Protein AF-A0A377CB42-F1 (afdb_monomer_lite)

Foldseek 3Di:
DPPLVVLLVVLLVVLPPQAADPLQALDSRHDHDQSSVQCSCCVSPVDGQFDKDFQLVDPCVDPVSVVSQCVRVPPDRRRRGTHGDPCRNVVVVPDPPDPPPPPPPPPDPPDDDDDPDDPVVVVVPPPDDDDPDD

pLDDT: mean 70.51, std 19.62, range [33.09, 90.19]

Secondary structure (DSSP, 8-state):
---HHHHHHHHHGGGTTPPBPSS--S-SSSB-HHHHHHHHHHHHHS---S--EEGGGS---SHHHHHHHHHHHTT---TT-EE--HHHHH--TT-TTS---------------S-TTSGGGTTTSS--------

Sequence (134 aa):
MLNNSKKLAQTAKRYLGKPYDFSFSWSDDRQYCSEVVWKVYQNALGMRVGEQQKLKEFDLSSPQVQAKLKERYGKNIPLEETVVSPQAVSMRHNSPRLPKNGRCFRGNTTKFRHKKSAVRRFFRKSGLICCPGC

Structure (mmCIF, N/CA/C/O backbone):
data_AF-A0A377CB42-F1
#
_entry.id   AF-A0A377CB42-F1
#
loop_
_atom_site.group_PDB
_atom_site.id
_atom_site.type_symbol
_atom_site.label_atom_id
_atom_site.label_alt_id
_atom_site.label_comp_id
_atom_site.label_asym_id
_atom_site.label_entity_id
_atom_site.label_seq_id
_atom_site.pdbx_PDB_ins_code
_atom_site.Cartn_x
_atom_site.Cartn_y
_atom_site.Cartn_z
_atom_site.occupancy
_atom_site.B_iso_or_equiv
_atom_site.auth_seq_id
_atom_site.auth_comp_id
_atom_site.auth_asym_id
_atom_site.auth_atom_id
_atom_site.pdbx_PDB_model_num
ATOM 1 N N . MET A 1 1 ? -13.449 4.085 28.157 1.00 42.84 1 MET A N 1
ATOM 2 C CA . MET A 1 1 ? -12.304 3.283 27.658 1.00 42.84 1 MET A CA 1
ATOM 3 C C . MET A 1 1 ? -12.271 3.333 26.135 1.00 42.84 1 MET A C 1
ATOM 5 O O . MET A 1 1 ? -13.242 2.934 25.501 1.00 42.84 1 MET A O 1
ATOM 9 N N . LEU A 1 2 ? -11.194 3.848 25.537 1.00 58.47 2 LEU A N 1
ATOM 10 C CA . LEU A 1 2 ? -11.024 3.900 24.080 1.00 58.47 2 LEU A CA 1
ATOM 11 C C . LEU A 1 2 ? -10.743 2.493 23.531 1.00 58.47 2 LEU A C 1
ATOM 13 O O . LEU A 1 2 ? -9.630 1.985 23.618 1.00 58.47 2 LEU A O 1
ATOM 17 N N . ASN A 1 3 ? -11.765 1.848 22.966 1.00 81.06 3 ASN A N 1
ATOM 18 C CA . ASN A 1 3 ? -11.647 0.528 22.342 1.00 81.06 3 ASN A CA 1
ATOM 19 C C . ASN A 1 3 ? -11.093 0.651 20.909 1.00 81.06 3 ASN A C 1
ATOM 21 O O . ASN A 1 3 ? -11.799 0.442 19.921 1.00 81.06 3 ASN A O 1
ATOM 25 N N . ASN A 1 4 ? -9.816 1.018 20.791 1.00 83.31 4 ASN A N 1
ATOM 26 C CA . ASN A 1 4 ? -9.133 1.198 19.502 1.00 83.31 4 ASN A CA 1
ATOM 27 C C . ASN A 1 4 ? -9.160 -0.077 18.638 1.00 83.31 4 ASN A C 1
ATOM 29 O O . ASN A 1 4 ? -9.310 0.001 17.421 1.00 83.31 4 ASN A O 1
ATOM 33 N N . SER A 1 5 ? -9.115 -1.254 19.265 1.00 81.75 5 SER A N 1
ATOM 34 C CA . SER A 1 5 ? -9.262 -2.554 18.598 1.00 81.75 5 SER A CA 1
ATOM 35 C C . SER A 1 5 ? -10.615 -2.717 17.895 1.00 81.75 5 SER A C 1
ATOM 37 O O . SER A 1 5 ? -10.666 -3.220 16.775 1.00 81.75 5 SER A O 1
ATOM 39 N N . LYS A 1 6 ? -11.714 -2.240 18.500 1.00 86.88 6 LYS A N 1
ATOM 40 C CA . LYS A 1 6 ? -13.050 -2.287 17.880 1.00 86.88 6 LYS A CA 1
ATOM 41 C C . LYS A 1 6 ? -13.137 -1.368 16.664 1.00 86.88 6 LYS A C 1
ATOM 43 O O . LYS A 1 6 ? -13.715 -1.769 15.658 1.00 86.88 6 LYS A O 1
ATOM 48 N N . LYS A 1 7 ? -12.527 -0.178 16.731 1.00 87.25 7 LYS A N 1
ATOM 49 C CA . LYS A 1 7 ? -12.460 0.760 15.596 1.00 87.25 7 LYS A CA 1
ATOM 50 C C . LYS A 1 7 ? -11.686 0.163 14.418 1.00 87.25 7 LYS A C 1
ATOM 52 O O . LYS A 1 7 ? -12.160 0.224 13.285 1.00 87.25 7 LYS A O 1
ATOM 57 N N . LEU A 1 8 ? -10.543 -0.471 14.692 1.00 87.69 8 LEU A N 1
ATOM 58 C CA . LEU A 1 8 ? -9.753 -1.179 13.679 1.00 87.69 8 LEU A CA 1
ATOM 59 C C . LEU A 1 8 ? -10.558 -2.319 13.044 1.00 87.69 8 LEU A C 1
ATOM 61 O O . LEU A 1 8 ? -10.674 -2.376 11.825 1.00 87.69 8 LEU A O 1
ATOM 65 N N . ALA A 1 9 ? -11.183 -3.177 13.858 1.00 87.25 9 ALA A N 1
ATOM 66 C CA . ALA A 1 9 ? -11.983 -4.296 13.362 1.00 87.25 9 ALA A CA 1
ATOM 67 C C . ALA A 1 9 ? -13.192 -3.837 12.525 1.00 87.25 9 ALA A C 1
ATOM 69 O O . ALA A 1 9 ? -13.473 -4.417 11.480 1.00 87.25 9 ALA A O 1
ATOM 70 N N . GLN A 1 10 ? -13.901 -2.785 12.948 1.00 90.19 10 GLN A N 1
ATOM 71 C CA . GLN A 1 10 ? -15.015 -2.215 12.180 1.00 90.19 10 GLN A CA 1
ATOM 72 C C . GLN A 1 10 ? -14.559 -1.619 10.847 1.00 90.19 10 GLN A C 1
ATOM 74 O O . GLN A 1 10 ? -15.244 -1.778 9.840 1.00 90.19 10 GLN A O 1
ATOM 79 N N . THR A 1 11 ? -13.400 -0.964 10.827 1.00 88.75 11 THR A N 1
ATOM 80 C CA . THR A 1 11 ? -12.848 -0.369 9.606 1.00 88.75 11 THR A CA 1
ATOM 81 C C . THR A 1 11 ? -12.361 -1.450 8.642 1.00 88.75 11 THR A C 1
ATOM 83 O O . THR A 1 11 ? -12.671 -1.387 7.457 1.00 88.75 11 THR A O 1
ATOM 86 N N . ALA A 1 12 ? -11.699 -2.496 9.149 1.00 87.00 12 ALA A N 1
ATOM 87 C CA . ALA A 1 12 ? -11.240 -3.636 8.355 1.00 87.00 12 ALA A CA 1
ATOM 88 C C . ALA A 1 12 ? -12.385 -4.363 7.633 1.00 87.00 12 ALA A C 1
ATOM 90 O O . ALA A 1 12 ? -12.210 -4.801 6.499 1.00 87.00 12 ALA A O 1
ATOM 91 N N . LYS A 1 13 ? -13.582 -4.423 8.237 1.00 88.69 13 LYS A N 1
ATOM 92 C CA . LYS A 1 13 ? -14.765 -5.026 7.601 1.00 88.69 13 LYS A CA 1
ATOM 93 C C . LYS A 1 13 ? -15.135 -4.384 6.261 1.00 88.69 13 LYS A C 1
ATOM 95 O O . LYS A 1 13 ? -15.671 -5.076 5.407 1.00 88.69 13 LYS A O 1
ATOM 100 N N . ARG A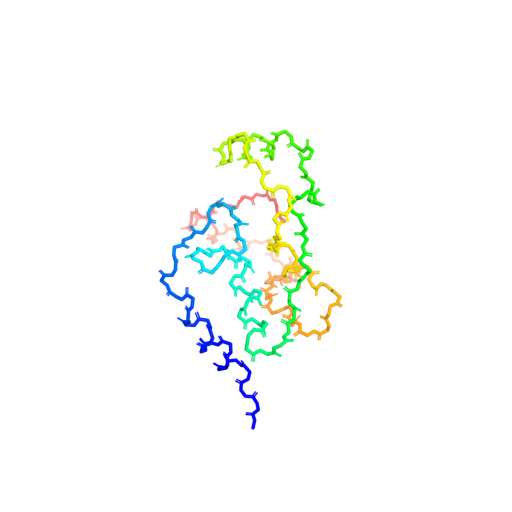 1 14 ? -14.822 -3.100 6.054 1.00 87.06 14 ARG A N 1
ATOM 101 C CA . ARG A 1 14 ? -15.098 -2.380 4.795 1.00 87.06 14 ARG A CA 1
ATOM 102 C C . ARG A 1 14 ? -14.238 -2.859 3.623 1.00 87.06 14 ARG A C 1
ATOM 104 O O . ARG A 1 14 ? -14.574 -2.598 2.474 1.00 87.06 14 ARG A O 1
ATOM 111 N N . TYR A 1 15 ? -13.134 -3.539 3.920 1.00 84.25 15 TYR A N 1
ATOM 112 C CA . TYR A 1 15 ? -12.197 -4.063 2.928 1.00 84.25 15 TYR A CA 1
ATOM 113 C C . TYR A 1 15 ? -12.379 -5.569 2.688 1.00 84.25 15 TYR A C 1
ATOM 115 O O . TYR A 1 15 ? -11.702 -6.136 1.833 1.00 84.25 15 TYR A O 1
ATOM 123 N N . LEU A 1 16 ? -13.294 -6.228 3.413 1.00 84.19 16 LEU A N 1
ATOM 124 C CA . LEU A 1 16 ? -13.605 -7.641 3.200 1.00 84.19 16 LEU A CA 1
ATOM 125 C C . LEU A 1 16 ? -14.285 -7.840 1.842 1.00 84.19 16 LEU A C 1
ATOM 127 O O . LEU A 1 16 ? -15.169 -7.078 1.464 1.00 84.19 16 LEU A O 1
ATOM 131 N N . GLY A 1 17 ? -13.876 -8.886 1.124 1.00 83.75 17 GLY A N 1
ATOM 132 C CA . GLY A 1 17 ? -14.432 -9.233 -0.187 1.00 83.75 17 GLY A CA 1
ATOM 133 C C . GLY A 1 17 ? -13.846 -8.449 -1.364 1.00 83.75 17 GLY A C 1
ATOM 134 O O . GLY A 1 17 ? -14.229 -8.714 -2.500 1.00 83.75 17 GLY A O 1
ATOM 135 N N . LYS A 1 18 ? -12.904 -7.523 -1.130 1.00 85.06 18 LYS A N 1
ATOM 136 C CA . LYS A 1 18 ? -12.204 -6.844 -2.226 1.00 85.06 18 LYS A CA 1
ATOM 137 C C . LYS A 1 18 ? -11.250 -7.810 -2.951 1.00 85.06 18 LYS A C 1
ATOM 139 O O . LYS A 1 18 ? -10.564 -8.591 -2.285 1.00 85.06 18 LYS A O 1
ATOM 144 N N . PRO A 1 19 ? -11.188 -7.763 -4.294 1.00 87.25 19 PRO A N 1
ATOM 145 C CA . PRO A 1 19 ? -10.258 -8.576 -5.068 1.00 87.25 19 PRO A CA 1
ATOM 146 C C . PRO A 1 19 ? -8.799 -8.202 -4.771 1.00 87.25 19 PRO A C 1
ATOM 148 O O . PRO A 1 19 ? -8.476 -7.040 -4.512 1.00 87.25 19 PRO A O 1
ATOM 151 N N . TYR A 1 20 ? -7.916 -9.201 -4.826 1.00 84.69 20 TYR A N 1
ATOM 152 C CA . TYR A 1 20 ? -6.487 -9.013 -4.580 1.00 84.69 20 TYR A CA 1
ATOM 153 C C . TYR A 1 20 ? -5.835 -8.205 -5.709 1.00 84.69 20 TYR A C 1
ATOM 155 O O . TYR A 1 20 ? -6.059 -8.503 -6.886 1.00 84.69 20 TYR A O 1
ATOM 163 N N . ASP A 1 21 ? -5.013 -7.210 -5.362 1.00 83.62 21 ASP A N 1
ATOM 164 C CA . ASP A 1 21 ? -4.275 -6.430 -6.356 1.00 83.62 21 ASP A CA 1
ATOM 165 C C . ASP A 1 21 ? -2.908 -7.045 -6.690 1.00 83.62 21 ASP A C 1
ATOM 167 O O . ASP A 1 21 ? -2.015 -7.130 -5.844 1.00 83.62 21 ASP A O 1
ATOM 171 N N . PHE A 1 22 ? -2.719 -7.430 -7.952 1.00 78.44 22 PHE A N 1
ATOM 172 C CA . PHE A 1 22 ? -1.422 -7.861 -8.484 1.00 78.44 22 PHE A CA 1
ATOM 173 C C . PHE A 1 22 ? -0.621 -6.717 -9.113 1.00 78.44 22 PHE A C 1
ATOM 175 O O . PHE A 1 22 ? 0.586 -6.872 -9.325 1.00 78.44 22 PHE A O 1
ATOM 182 N N . SER A 1 23 ? -1.287 -5.596 -9.402 1.00 74.88 23 SER A N 1
ATOM 183 C CA . SER A 1 23 ? -0.741 -4.402 -10.044 1.00 74.88 23 SER A CA 1
ATOM 184 C C . SER A 1 23 ? -0.255 -3.354 -9.042 1.00 74.88 23 SER A C 1
ATOM 186 O O . SER A 1 23 ? 0.265 -2.331 -9.484 1.00 74.88 23 SER A O 1
ATOM 188 N N . PHE A 1 24 ? -0.356 -3.612 -7.731 1.00 79.75 24 PHE A N 1
ATOM 189 C CA . PHE A 1 24 ? 0.114 -2.725 -6.654 1.00 79.75 24 PHE A CA 1
ATOM 190 C C . PHE A 1 24 ? -0.302 -1.257 -6.844 1.00 79.75 24 PHE A C 1
ATOM 192 O O . PHE A 1 24 ? 0.475 -0.347 -6.560 1.00 79.75 24 PHE A O 1
ATOM 199 N N . SER A 1 25 ? -1.509 -1.033 -7.360 1.00 80.81 25 SER A N 1
ATOM 200 C CA . SER A 1 25 ? -2.055 0.301 -7.562 1.00 80.81 25 SER A CA 1
ATOM 201 C C . SER A 1 25 ? -2.555 0.860 -6.232 1.00 80.81 25 SER A C 1
ATOM 203 O O . SER A 1 25 ? -3.000 0.119 -5.360 1.00 80.81 25 SER A O 1
ATOM 205 N N . TRP A 1 26 ? -2.514 2.180 -6.073 1.00 82.12 26 TRP A N 1
ATOM 206 C CA . TRP A 1 26 ? -3.012 2.876 -4.888 1.00 82.12 26 TRP A CA 1
ATOM 207 C C . TRP A 1 26 ? -4.542 3.104 -4.898 1.00 82.12 26 TRP A C 1
ATOM 209 O O . TRP A 1 26 ? -5.079 3.848 -4.070 1.00 82.12 26 TRP A O 1
ATOM 219 N N . SER A 1 27 ? -5.265 2.467 -5.827 1.00 80.50 27 SER A N 1
ATOM 220 C CA . SER A 1 27 ? -6.730 2.530 -5.922 1.00 80.50 27 SER A CA 1
ATOM 221 C C . SER A 1 27 ? -7.433 1.799 -4.764 1.00 80.50 27 SER A C 1
ATOM 223 O O . SER A 1 27 ? -6.876 0.928 -4.105 1.00 80.50 27 SER A O 1
ATOM 225 N N . ASP A 1 28 ? -8.699 2.137 -4.515 1.00 78.31 28 ASP A N 1
ATOM 226 C CA . ASP A 1 28 ? -9.574 1.395 -3.602 1.00 78.31 28 ASP A CA 1
ATOM 227 C C . ASP A 1 28 ? -10.273 0.192 -4.274 1.00 78.31 28 ASP A C 1
ATOM 229 O O . ASP A 1 28 ? -10.953 -0.576 -3.584 1.00 78.31 28 ASP A O 1
ATOM 233 N N . ASP A 1 29 ? -10.126 -0.003 -5.591 1.00 79.69 29 ASP A N 1
ATOM 234 C CA . ASP A 1 29 ? -10.825 -1.058 -6.351 1.00 79.69 29 ASP A CA 1
ATOM 235 C C . ASP A 1 29 ? -10.320 -2.466 -6.018 1.00 79.69 29 ASP A C 1
ATOM 237 O O . ASP A 1 29 ? -11.094 -3.410 -5.835 1.00 79.69 29 ASP A O 1
ATOM 241 N N . ARG A 1 30 ? -8.997 -2.596 -5.927 1.00 83.00 30 ARG A N 1
ATOM 242 C CA . ARG A 1 30 ? -8.270 -3.816 -5.574 1.00 83.00 30 ARG A CA 1
ATOM 243 C C . ARG A 1 30 ? -7.384 -3.508 -4.379 1.00 83.00 30 ARG A C 1
ATOM 245 O O . ARG A 1 30 ? -7.100 -2.348 -4.111 1.00 83.00 30 ARG A O 1
ATOM 252 N N . GLN A 1 31 ? -7.023 -4.528 -3.612 1.00 83.62 31 GLN A N 1
ATOM 253 C CA . GLN A 1 31 ? -6.249 -4.332 -2.389 1.00 83.62 31 GLN A CA 1
ATOM 254 C C . GLN A 1 31 ? -5.147 -5.376 -2.259 1.00 83.62 31 GLN A C 1
ATOM 256 O O . GLN A 1 31 ? -5.391 -6.570 -2.452 1.00 83.62 31 GLN A O 1
ATOM 261 N N . TYR A 1 32 ? -3.947 -4.945 -1.871 1.00 85.31 32 TYR A N 1
ATOM 262 C CA . TYR A 1 32 ? -2.854 -5.846 -1.494 1.00 85.31 32 TYR A CA 1
ATOM 263 C C . TYR A 1 32 ? -2.577 -5.810 0.016 1.00 85.31 32 TYR A C 1
ATOM 265 O O . TYR A 1 32 ? -3.039 -4.942 0.757 1.00 85.31 32 TYR A O 1
ATOM 273 N N . CYS A 1 33 ? -1.848 -6.810 0.513 1.00 81.50 33 CYS A N 1
ATOM 274 C CA . CYS A 1 33 ? -1.779 -7.126 1.943 1.00 81.50 33 CYS A CA 1
ATOM 275 C C . CYS A 1 33 ? -1.294 -5.976 2.848 1.00 81.50 33 CYS A C 1
ATOM 277 O O . CYS A 1 33 ? -1.859 -5.766 3.921 1.00 81.50 33 CYS A O 1
ATOM 279 N N . SER A 1 34 ? -0.269 -5.227 2.442 1.00 84.06 34 SER A N 1
ATOM 280 C CA . SER A 1 34 ? 0.286 -4.116 3.228 1.00 84.06 34 SER A CA 1
ATOM 281 C C . SER A 1 34 ? -0.533 -2.829 3.122 1.00 84.06 34 SER A C 1
ATOM 283 O O . SER A 1 34 ? -0.582 -2.060 4.083 1.00 84.06 34 SER A O 1
ATOM 285 N N . GLU A 1 35 ? -1.228 -2.623 2.007 1.00 86.19 35 GLU A N 1
ATOM 286 C CA . GLU A 1 35 ? -2.108 -1.476 1.784 1.00 86.19 35 GLU A CA 1
ATOM 287 C C . GLU A 1 35 ? -3.311 -1.488 2.727 1.00 86.19 35 GLU A C 1
ATOM 289 O O . GLU A 1 35 ? -3.572 -0.489 3.398 1.00 86.19 35 GLU A O 1
ATOM 294 N N . VAL A 1 36 ? -3.998 -2.632 2.845 1.00 88.00 36 VAL A N 1
ATOM 295 C CA . VAL A 1 36 ? -5.176 -2.767 3.718 1.00 88.00 36 VAL A CA 1
ATOM 296 C C . VAL A 1 36 ? -4.813 -2.429 5.156 1.00 88.00 36 VAL A C 1
ATOM 298 O O . VAL A 1 36 ? -5.532 -1.691 5.826 1.00 88.00 36 VAL A O 1
ATOM 301 N N . VAL A 1 37 ? -3.677 -2.939 5.640 1.00 87.12 37 VAL A N 1
ATOM 302 C CA . VAL A 1 37 ? -3.212 -2.652 7.000 1.00 87.12 37 VAL A CA 1
ATOM 303 C C . VAL A 1 37 ? -2.967 -1.153 7.157 1.00 87.12 37 VAL A C 1
ATOM 305 O O . VAL A 1 37 ? -3.482 -0.547 8.096 1.00 87.12 37 VAL A O 1
ATOM 308 N N . TRP A 1 38 ? -2.260 -0.527 6.217 1.00 88.44 38 TRP A N 1
ATOM 309 C CA . TRP A 1 38 ? -1.991 0.908 6.263 1.00 88.44 38 TRP A CA 1
ATOM 310 C C . TRP A 1 38 ? -3.285 1.743 6.255 1.00 88.44 38 TRP A C 1
ATOM 312 O O . TRP A 1 38 ? -3.483 2.578 7.142 1.00 88.44 38 TRP A O 1
ATOM 322 N N . LYS A 1 39 ? -4.211 1.465 5.325 1.00 88.19 39 LYS A N 1
ATOM 323 C CA . LYS A 1 39 ? -5.501 2.164 5.185 1.00 88.19 39 LYS A CA 1
ATOM 324 C C . LYS A 1 39 ? -6.387 1.979 6.419 1.00 88.19 39 LYS A C 1
ATOM 326 O O . LYS A 1 39 ? -6.979 2.945 6.894 1.00 88.19 39 LYS A O 1
ATOM 331 N N . VAL A 1 40 ? -6.448 0.778 7.001 1.00 89.88 40 VAL A N 1
ATOM 332 C CA . VAL A 1 40 ? -7.241 0.509 8.215 1.00 89.88 40 VAL A CA 1
ATOM 333 C C . VAL A 1 40 ? -6.731 1.310 9.411 1.00 89.88 40 VAL A C 1
ATOM 335 O O . VAL A 1 40 ? -7.537 1.906 10.124 1.00 89.88 40 VAL A O 1
ATOM 338 N N . TYR A 1 41 ? -5.416 1.366 9.635 1.00 88.81 41 TYR A N 1
ATOM 339 C CA . TYR A 1 41 ? -4.857 2.150 10.740 1.00 88.81 41 TYR A CA 1
ATOM 340 C C . TYR A 1 41 ? -5.015 3.658 10.527 1.00 88.81 41 TYR A C 1
ATOM 342 O O . TYR A 1 41 ? -5.361 4.375 11.474 1.00 88.81 41 TYR A O 1
ATOM 350 N N . GLN A 1 42 ? -4.828 4.128 9.293 1.00 89.38 42 GLN A N 1
ATOM 351 C CA . GLN A 1 42 ? -5.032 5.529 8.942 1.00 89.38 42 GLN A CA 1
ATOM 352 C C . GLN A 1 42 ? -6.496 5.938 9.153 1.00 89.38 42 GLN A C 1
ATOM 354 O O . GLN A 1 42 ? -6.766 6.937 9.812 1.00 89.38 42 GLN A O 1
ATOM 359 N N . ASN A 1 43 ? -7.450 5.133 8.686 1.00 89.06 43 ASN A N 1
ATOM 360 C CA . ASN A 1 43 ? -8.874 5.464 8.750 1.00 89.06 43 ASN A CA 1
ATOM 361 C C . ASN A 1 43 ? -9.486 5.262 10.145 1.00 89.06 43 ASN A C 1
ATOM 363 O O . ASN A 1 43 ? -10.395 5.994 10.529 1.00 89.06 43 ASN A O 1
ATOM 367 N N . ALA A 1 44 ? -9.006 4.289 10.926 1.00 88.69 44 ALA A N 1
ATOM 368 C CA . ALA A 1 44 ? -9.547 4.018 12.259 1.00 88.69 44 ALA A CA 1
ATOM 369 C C . ALA A 1 44 ? -8.957 4.920 13.353 1.00 88.69 44 ALA A C 1
ATOM 371 O O . ALA A 1 44 ? -9.651 5.237 14.324 1.00 88.69 44 ALA A O 1
ATOM 372 N N . LEU A 1 45 ? -7.667 5.263 13.242 1.00 86.62 45 LEU A N 1
ATOM 373 C CA . LEU A 1 45 ? -6.892 5.911 14.308 1.00 86.62 45 LEU A CA 1
ATOM 374 C C . LEU A 1 45 ? -6.154 7.181 13.856 1.00 86.62 45 LEU A C 1
ATOM 376 O O . LEU A 1 45 ? -5.532 7.824 14.698 1.00 86.62 45 LEU A O 1
ATOM 380 N N . GLY A 1 46 ? -6.178 7.537 12.566 1.00 86.06 46 GLY A N 1
ATOM 381 C CA . GLY A 1 46 ? -5.390 8.654 12.032 1.00 86.06 46 GLY A CA 1
ATOM 382 C C . GLY A 1 46 ? -3.881 8.398 12.070 1.00 86.06 46 GLY A C 1
ATOM 383 O O . GLY A 1 46 ? -3.094 9.341 12.091 1.00 86.06 46 GLY A O 1
ATOM 384 N N . MET A 1 47 ? -3.464 7.130 12.159 1.00 85.31 47 MET A N 1
ATOM 385 C CA . MET A 1 47 ? -2.065 6.748 12.329 1.00 85.31 47 MET A CA 1
ATOM 386 C C . MET A 1 47 ? -1.485 6.183 11.037 1.00 85.31 47 MET A C 1
ATOM 388 O O . MET A 1 47 ? -1.929 5.142 10.558 1.00 85.31 47 MET A O 1
ATOM 392 N N . ARG A 1 48 ? -0.395 6.789 10.565 1.00 83.50 48 ARG A N 1
ATOM 393 C CA . ARG A 1 48 ? 0.427 6.253 9.474 1.00 83.50 48 ARG A CA 1
ATOM 394 C C . ARG A 1 48 ? 1.295 5.108 10.009 1.00 83.50 48 ARG A C 1
ATOM 396 O O . ARG A 1 48 ? 2.050 5.292 10.973 1.00 83.50 48 ARG A O 1
ATOM 403 N N . VAL A 1 49 ? 1.156 3.908 9.443 1.00 80.25 49 VAL A N 1
ATOM 404 C CA . VAL A 1 49 ? 1.889 2.697 9.867 1.00 80.25 49 VAL A CA 1
ATOM 405 C C . VAL A 1 49 ? 2.805 2.238 8.741 1.00 80.25 49 VAL A C 1
ATOM 407 O O . VAL A 1 49 ? 2.508 1.284 8.034 1.00 80.25 49 VAL A O 1
ATOM 410 N N . GLY A 1 50 ? 3.910 2.961 8.579 1.00 79.94 50 GLY A N 1
ATOM 411 C CA . GLY A 1 50 ? 4.867 2.767 7.493 1.00 79.94 50 GLY A CA 1
ATOM 412 C C . GLY A 1 50 ? 4.886 3.959 6.543 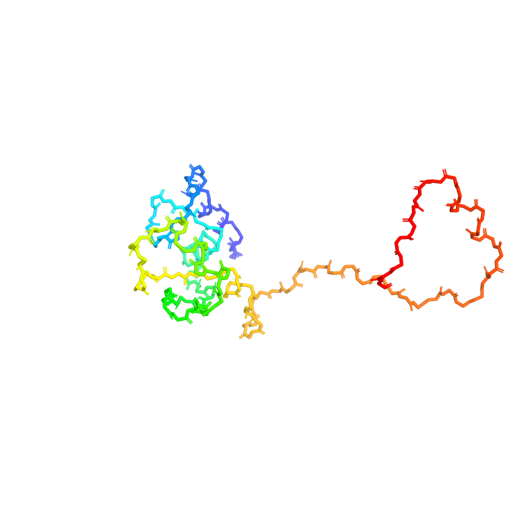1.00 79.94 50 GLY A C 1
ATOM 413 O O . GLY A 1 50 ? 3.884 4.669 6.397 1.00 79.94 50 GLY A O 1
ATOM 414 N N . GLU A 1 51 ? 6.046 4.177 5.933 1.00 82.62 51 GLU A N 1
ATOM 415 C CA . GLU A 1 51 ? 6.229 5.214 4.924 1.00 82.62 51 GLU A CA 1
ATOM 416 C C . GLU A 1 51 ? 5.697 4.752 3.569 1.00 82.62 51 GLU A C 1
ATOM 418 O O . GLU A 1 51 ? 5.798 3.581 3.195 1.00 82.62 51 GLU A O 1
ATOM 423 N N . GLN A 1 52 ? 5.101 5.701 2.856 1.00 86.56 52 GLN A N 1
ATOM 424 C CA . GLN A 1 52 ? 4.706 5.546 1.465 1.00 86.56 52 GLN A CA 1
ATOM 425 C C . GLN A 1 52 ? 5.897 5.949 0.607 1.00 86.56 52 GLN A C 1
ATOM 427 O O . GLN A 1 52 ? 6.470 7.013 0.829 1.00 86.56 52 GLN A O 1
ATOM 432 N N . GLN A 1 53 ? 6.264 5.108 -0.350 1.00 87.25 53 GLN A N 1
ATOM 433 C CA . GLN A 1 53 ? 7.388 5.361 -1.246 1.00 87.25 53 GLN A CA 1
ATOM 434 C C . GLN A 1 53 ? 6.947 5.121 -2.681 1.00 87.25 53 GLN A C 1
ATOM 436 O O . GLN A 1 53 ? 6.020 4.346 -2.938 1.00 87.25 53 GLN A O 1
ATOM 441 N N . LYS A 1 54 ? 7.583 5.807 -3.627 1.00 88.31 54 LYS A N 1
ATOM 442 C CA . LYS A 1 54 ? 7.286 5.591 -5.047 1.00 88.31 54 LYS A CA 1
ATOM 443 C C . LYS A 1 54 ? 7.874 4.268 -5.512 1.00 88.31 54 LYS A C 1
ATOM 445 O O . LYS A 1 54 ? 8.936 3.868 -5.041 1.00 88.31 54 LYS A O 1
ATOM 450 N N . LEU A 1 55 ? 7.243 3.615 -6.488 1.00 85.94 55 LEU A N 1
ATOM 451 C CA . LEU A 1 55 ? 7.742 2.347 -7.032 1.00 85.94 55 LEU A CA 1
ATOM 452 C C . LEU A 1 55 ? 9.209 2.447 -7.504 1.00 85.94 55 LEU A C 1
ATOM 454 O O . LEU A 1 55 ? 9.985 1.516 -7.307 1.00 85.94 55 LEU A O 1
ATOM 458 N N . LYS A 1 56 ? 9.609 3.595 -8.062 1.00 85.44 56 LYS A N 1
ATOM 459 C CA . LYS A 1 56 ? 10.993 3.874 -8.484 1.00 85.44 56 LYS A CA 1
ATOM 460 C C . LYS A 1 56 ? 12.026 3.974 -7.357 1.00 85.44 56 LYS A C 1
ATOM 462 O O . LYS A 1 56 ? 13.215 3.901 -7.636 1.00 85.44 56 LYS A O 1
ATOM 467 N N . GLU A 1 57 ? 11.593 4.213 -6.121 1.00 85.69 57 GLU A N 1
ATOM 468 C CA . GLU A 1 57 ? 12.483 4.334 -4.957 1.00 85.69 57 GLU A CA 1
ATOM 469 C C . GLU A 1 57 ? 12.875 2.960 -4.402 1.00 85.69 57 GLU A C 1
ATOM 471 O O . GLU A 1 57 ? 13.809 2.852 -3.608 1.00 85.69 57 GLU A O 1
ATOM 476 N N . PHE A 1 58 ? 12.180 1.901 -4.826 1.00 84.44 58 PHE A N 1
ATOM 477 C CA . PHE A 1 58 ? 12.543 0.534 -4.488 1.00 84.44 58 PHE A CA 1
ATOM 478 C C . PHE A 1 58 ? 13.747 0.059 -5.299 1.00 84.44 58 PHE A C 1
ATOM 480 O O . PHE A 1 58 ? 14.008 0.517 -6.412 1.00 84.44 58 PHE A O 1
ATOM 487 N N . ASP A 1 59 ? 14.460 -0.924 -4.753 1.00 84.44 59 ASP A N 1
ATOM 488 C CA . ASP A 1 59 ? 15.554 -1.575 -5.463 1.00 84.44 59 ASP A CA 1
ATOM 489 C C . ASP A 1 59 ? 15.012 -2.476 -6.587 1.00 84.44 59 ASP A C 1
ATOM 491 O O . ASP A 1 59 ? 14.683 -3.649 -6.392 1.00 84.44 59 ASP A O 1
ATOM 495 N N . LEU A 1 60 ? 14.896 -1.889 -7.781 1.00 83.81 60 LEU A N 1
ATOM 496 C CA . LEU A 1 60 ? 14.511 -2.569 -9.019 1.00 83.81 60 LEU A CA 1
ATOM 497 C C . LEU A 1 60 ? 15.733 -3.041 -9.833 1.00 83.81 60 LEU A C 1
ATOM 499 O O . LEU A 1 60 ? 15.582 -3.444 -10.988 1.00 83.81 60 LEU A O 1
ATOM 503 N N . SER A 1 61 ? 16.948 -2.969 -9.274 1.00 84.81 61 SER A N 1
ATOM 504 C CA . SER A 1 61 ? 18.182 -3.333 -9.988 1.00 84.81 61 SER A CA 1
ATOM 505 C C . SER A 1 61 ? 18.325 -4.845 -10.183 1.00 84.81 61 SER A C 1
ATOM 507 O O . SER A 1 61 ? 18.939 -5.299 -11.148 1.00 84.81 61 SER A O 1
ATOM 509 N N . SER A 1 62 ? 17.718 -5.635 -9.294 1.00 89.19 62 SER A N 1
ATOM 510 C CA . SER A 1 62 ? 17.811 -7.090 -9.339 1.00 89.19 62 SER A CA 1
ATOM 511 C C . SER A 1 62 ? 17.138 -7.665 -10.596 1.00 89.19 62 SER A C 1
ATOM 513 O O . SER A 1 62 ? 15.956 -7.393 -10.845 1.00 89.19 62 SER A O 1
ATOM 515 N N . PRO A 1 63 ? 17.821 -8.544 -11.356 1.00 87.00 63 PRO A N 1
ATOM 516 C CA . PRO A 1 63 ? 17.271 -9.139 -12.575 1.00 87.00 63 PRO A CA 1
ATOM 517 C C . PRO A 1 63 ? 16.004 -9.967 -12.309 1.00 87.00 63 PRO A C 1
ATOM 519 O O . PRO A 1 63 ? 15.123 -10.049 -13.163 1.00 87.00 63 PRO A O 1
ATOM 522 N N . GLN A 1 64 ? 15.862 -10.535 -11.106 1.00 86.44 64 GLN A N 1
ATOM 523 C CA . GLN A 1 64 ? 14.652 -11.258 -10.704 1.00 86.44 64 GLN A CA 1
ATOM 524 C C . GLN A 1 64 ? 13.447 -10.319 -10.558 1.00 86.44 64 GLN A C 1
ATOM 526 O O . GLN A 1 64 ? 12.339 -10.656 -10.978 1.00 86.44 64 GLN A O 1
ATOM 531 N N . VAL A 1 65 ? 13.668 -9.128 -9.991 1.00 84.94 65 VAL A N 1
ATOM 532 C CA . VAL A 1 65 ? 12.628 -8.106 -9.820 1.00 84.94 65 VAL A CA 1
ATOM 533 C C . VAL A 1 65 ? 12.216 -7.561 -11.183 1.00 84.94 65 VAL A C 1
ATOM 535 O O . VAL A 1 65 ? 11.025 -7.495 -11.473 1.00 84.94 65 VAL A O 1
ATOM 538 N N . GLN A 1 66 ? 13.176 -7.271 -12.064 1.00 85.69 66 GLN A N 1
ATOM 539 C CA . GLN A 1 66 ? 12.892 -6.809 -13.426 1.00 85.69 66 GLN A CA 1
ATOM 540 C C . GLN A 1 66 ? 12.111 -7.838 -14.248 1.00 85.69 66 GLN A C 1
ATOM 542 O O . GLN A 1 66 ? 11.151 -7.475 -14.928 1.00 85.69 66 GLN A O 1
ATOM 547 N N . ALA A 1 67 ? 12.465 -9.124 -14.153 1.00 88.06 67 ALA A N 1
ATOM 548 C CA . ALA A 1 67 ? 11.718 -10.193 -14.813 1.00 88.06 67 ALA A CA 1
ATOM 549 C C . ALA A 1 67 ? 10.263 -10.245 -14.323 1.00 88.06 67 ALA A C 1
ATOM 551 O O . ALA A 1 67 ? 9.343 -10.306 -15.137 1.00 88.06 67 ALA A O 1
ATOM 552 N N . LYS A 1 68 ? 10.042 -10.139 -13.005 1.00 85.88 68 LYS A N 1
ATOM 553 C CA . LYS A 1 68 ? 8.698 -10.129 -12.406 1.00 85.88 68 LYS A CA 1
ATOM 554 C C . LYS A 1 68 ? 7.901 -8.873 -12.752 1.00 85.88 68 LYS A C 1
ATOM 556 O O . LYS A 1 68 ? 6.697 -8.966 -12.978 1.00 85.88 68 LYS A O 1
ATOM 561 N N . LEU A 1 69 ? 8.551 -7.714 -12.831 1.00 85.06 69 LEU A N 1
ATOM 562 C CA . LEU A 1 69 ? 7.916 -6.478 -13.286 1.00 85.06 69 LEU A CA 1
ATOM 563 C C . LEU A 1 69 ? 7.493 -6.584 -14.749 1.00 85.06 69 LEU A C 1
ATOM 565 O O . LEU A 1 69 ? 6.365 -6.239 -15.079 1.00 85.06 69 LEU A O 1
ATOM 569 N N . LYS A 1 70 ? 8.355 -7.120 -15.614 1.00 86.56 70 LYS A N 1
ATOM 570 C CA . LYS A 1 70 ? 8.034 -7.331 -17.028 1.00 86.56 70 LYS A CA 1
ATOM 571 C C . LYS A 1 70 ? 6.923 -8.366 -17.220 1.00 86.56 70 LYS A C 1
ATOM 573 O O . LYS A 1 70 ? 6.066 -8.174 -18.072 1.00 86.56 70 LYS A O 1
ATOM 578 N N . GLU A 1 71 ? 6.903 -9.429 -16.419 1.00 86.88 71 GLU A N 1
ATOM 579 C CA . GLU A 1 71 ? 5.840 -10.446 -16.431 1.00 86.88 71 GLU A CA 1
ATOM 580 C C . GLU A 1 71 ? 4.473 -9.848 -16.060 1.00 86.88 71 GLU A C 1
ATOM 582 O O . GLU A 1 71 ? 3.465 -10.196 -16.665 1.00 86.88 71 GLU A O 1
ATOM 587 N N . ARG A 1 72 ? 4.435 -8.922 -15.091 1.00 83.12 72 ARG A N 1
ATOM 588 C CA . ARG A 1 72 ? 3.183 -8.344 -14.572 1.00 83.12 72 ARG A CA 1
ATOM 589 C C . ARG A 1 72 ? 2.711 -7.088 -15.302 1.00 83.12 72 ARG A C 1
ATOM 591 O O . ARG A 1 72 ? 1.515 -6.931 -15.516 1.00 83.12 72 ARG A O 1
ATOM 598 N N . TYR A 1 73 ? 3.629 -6.191 -15.651 1.00 81.44 73 TYR A N 1
ATOM 599 C CA . TYR A 1 73 ? 3.335 -4.872 -16.229 1.00 81.44 73 TYR A CA 1
ATOM 600 C C . TYR A 1 73 ? 3.716 -4.763 -17.712 1.00 81.44 73 TYR A C 1
ATOM 602 O O . TYR A 1 73 ? 3.402 -3.771 -18.374 1.00 81.44 73 TYR A O 1
ATOM 610 N N . GLY A 1 74 ? 4.409 -5.765 -18.262 1.00 84.56 74 GLY A N 1
ATOM 611 C CA . GLY A 1 74 ? 4.883 -5.737 -19.640 1.00 84.56 74 GLY A CA 1
ATOM 612 C C . GLY A 1 74 ? 5.846 -4.575 -19.873 1.00 84.56 74 GLY A C 1
ATOM 613 O O . GLY A 1 74 ? 6.956 -4.554 -19.345 1.00 84.56 74 GLY A O 1
ATOM 614 N N . LYS A 1 75 ? 5.415 -3.614 -20.697 1.00 80.31 75 LYS A N 1
ATOM 615 C CA . LYS A 1 75 ? 6.188 -2.414 -21.056 1.00 80.31 75 LYS A CA 1
ATOM 616 C C . LYS A 1 75 ? 5.819 -1.172 -20.233 1.00 80.31 75 LYS A C 1
ATOM 618 O O . LYS A 1 75 ? 6.576 -0.210 -20.255 1.00 80.31 75 LYS A O 1
ATOM 623 N N . ASN A 1 76 ? 4.697 -1.189 -19.510 1.00 81.00 76 ASN A N 1
ATOM 624 C CA . ASN A 1 76 ? 4.146 -0.009 -18.838 1.00 81.00 76 ASN A CA 1
ATOM 625 C C . ASN A 1 76 ? 4.275 -0.145 -17.320 1.00 81.00 76 ASN A C 1
ATOM 627 O O . ASN A 1 76 ? 3.315 -0.483 -16.632 1.00 81.00 76 ASN A O 1
ATOM 631 N N . ILE A 1 77 ? 5.480 0.097 -16.803 1.00 83.06 77 ILE A N 1
ATOM 632 C CA . ILE A 1 77 ? 5.751 0.062 -15.362 1.00 83.06 77 ILE A CA 1
ATOM 633 C C . ILE A 1 77 ? 5.391 1.430 -14.761 1.00 83.06 77 ILE A C 1
ATOM 635 O O . ILE A 1 77 ? 6.000 2.432 -15.148 1.00 83.06 77 ILE A O 1
ATOM 639 N N . PRO A 1 78 ? 4.442 1.509 -13.811 1.00 82.44 78 PRO A N 1
ATOM 640 C CA . PRO A 1 78 ? 4.042 2.774 -13.206 1.00 82.44 78 PRO A CA 1
ATOM 641 C C . PRO A 1 78 ? 5.057 3.197 -12.130 1.00 82.44 78 PRO A C 1
ATOM 643 O O . PRO A 1 78 ? 4.875 2.979 -10.937 1.00 82.44 78 PRO A O 1
ATOM 646 N N . LEU A 1 79 ? 6.169 3.796 -12.559 1.00 83.44 79 LEU A N 1
ATOM 647 C CA . LEU A 1 79 ? 7.287 4.197 -11.688 1.00 83.44 79 LEU A CA 1
ATOM 648 C C . LEU A 1 79 ? 6.921 5.265 -10.640 1.00 83.44 79 LEU A C 1
ATOM 650 O O . LEU A 1 79 ? 7.566 5.351 -9.593 1.00 83.44 79 LEU A O 1
ATOM 654 N N . GLU A 1 80 ? 5.893 6.067 -10.917 1.00 84.75 80 GLU A N 1
ATOM 655 C CA . GLU A 1 80 ? 5.398 7.122 -10.025 1.00 84.75 80 GLU A CA 1
ATOM 656 C C . GLU A 1 80 ? 4.286 6.641 -9.077 1.00 84.75 80 GLU A C 1
ATOM 658 O O . GLU A 1 80 ? 3.801 7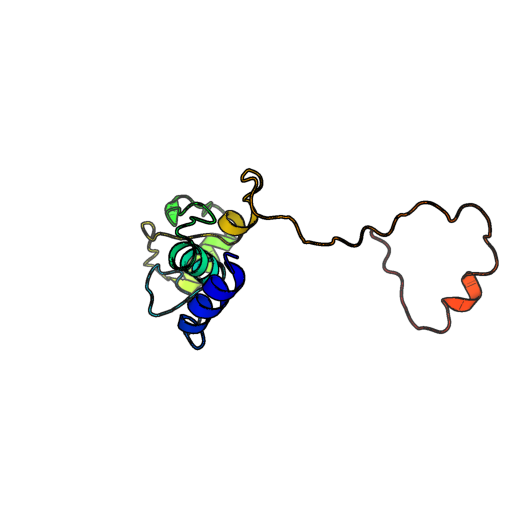.431 -8.266 1.00 84.75 80 GLU A O 1
ATOM 663 N N . GLU A 1 81 ? 3.894 5.364 -9.150 1.00 84.88 81 GLU A N 1
ATOM 664 C CA . GLU A 1 81 ? 2.865 4.797 -8.278 1.00 84.88 81 GLU A CA 1
ATOM 665 C C . GLU A 1 81 ? 3.325 4.811 -6.819 1.00 84.88 81 GLU A C 1
ATOM 667 O O . GLU A 1 81 ? 4.476 4.491 -6.504 1.00 84.88 81 GLU A O 1
ATOM 672 N N . THR A 1 82 ? 2.412 5.170 -5.919 1.00 86.50 82 THR A N 1
ATOM 673 C CA . THR A 1 82 ? 2.677 5.157 -4.479 1.00 86.50 82 THR A CA 1
ATOM 674 C C . THR A 1 82 ? 2.431 3.757 -3.933 1.00 86.50 82 THR A C 1
ATOM 676 O O . THR A 1 82 ? 1.327 3.233 -4.045 1.00 86.50 82 THR A O 1
ATOM 679 N N . VAL A 1 83 ? 3.441 3.154 -3.305 1.00 85.88 83 VAL A N 1
ATOM 680 C CA . VAL A 1 83 ? 3.374 1.782 -2.790 1.00 85.88 83 VAL A CA 1
ATOM 681 C C . VAL A 1 83 ? 3.816 1.745 -1.328 1.00 85.88 83 VAL A C 1
ATOM 683 O O . VAL A 1 83 ? 4.744 2.439 -0.910 1.00 85.88 83 VAL A O 1
ATOM 686 N N . VAL A 1 84 ? 3.153 0.907 -0.526 1.00 85.25 84 VAL A N 1
ATOM 687 C CA . VAL A 1 84 ? 3.562 0.613 0.856 1.00 85.25 84 VAL A CA 1
ATOM 688 C C . VAL A 1 84 ? 4.039 -0.827 0.924 1.00 85.25 84 VAL A C 1
ATOM 690 O O . VAL A 1 84 ? 3.251 -1.761 0.778 1.00 85.25 84 VAL A O 1
ATOM 693 N N . SER A 1 85 ? 5.328 -1.042 1.173 1.00 81.06 85 SER A N 1
ATOM 694 C CA . SER A 1 85 ? 5.855 -2.403 1.282 1.00 81.06 85 SER A CA 1
ATOM 695 C C . SER A 1 85 ? 5.453 -3.061 2.613 1.00 81.06 85 SER A C 1
ATOM 697 O O . SER A 1 85 ? 5.325 -2.378 3.635 1.00 81.06 85 SER A O 1
ATOM 699 N N . PRO A 1 86 ? 5.309 -4.399 2.666 1.00 77.50 86 PRO A N 1
ATOM 700 C CA . PRO A 1 86 ? 5.142 -5.120 3.932 1.00 77.50 86 PRO A CA 1
ATOM 701 C C . PRO A 1 86 ? 6.273 -4.815 4.913 1.00 77.50 86 PRO A C 1
ATOM 703 O O . PRO A 1 86 ? 6.058 -4.748 6.123 1.00 77.50 86 PRO A O 1
ATOM 706 N N . GLN A 1 87 ? 7.468 -4.567 4.375 1.00 78.00 87 GLN A N 1
ATOM 707 C CA . GLN A 1 87 ? 8.617 -4.143 5.147 1.00 78.00 87 GLN A CA 1
ATOM 708 C C . GLN A 1 87 ? 8.404 -2.768 5.779 1.00 78.00 87 GLN A C 1
ATOM 710 O O . GLN A 1 87 ? 8.716 -2.619 6.946 1.00 78.00 87 GLN A O 1
ATOM 715 N N . ALA A 1 88 ? 7.818 -1.788 5.091 1.00 80.06 88 ALA A N 1
ATOM 716 C CA . ALA A 1 88 ? 7.523 -0.479 5.680 1.00 80.06 88 ALA A CA 1
ATOM 717 C C . ALA A 1 88 ? 6.531 -0.575 6.855 1.00 80.06 88 ALA A C 1
ATOM 719 O O . ALA A 1 88 ? 6.688 0.115 7.863 1.00 80.06 88 ALA A O 1
ATOM 720 N N . VAL A 1 89 ? 5.540 -1.469 6.758 1.00 78.19 89 VAL A N 1
ATOM 721 C CA . VAL A 1 89 ? 4.566 -1.719 7.837 1.00 78.19 89 VAL A CA 1
ATOM 722 C C . 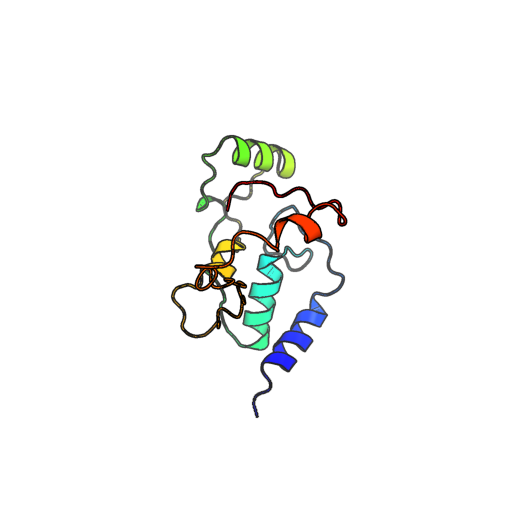VAL A 1 89 ? 5.213 -2.478 9.008 1.00 78.19 89 VAL A C 1
ATOM 724 O O . VAL A 1 89 ? 4.958 -2.163 10.171 1.00 78.19 89 VAL A O 1
ATOM 727 N N . SER A 1 90 ? 6.066 -3.464 8.710 1.00 65.94 90 SER A N 1
ATOM 728 C CA . SER A 1 90 ? 6.726 -4.339 9.693 1.00 65.94 90 SER A CA 1
ATOM 729 C C . SER A 1 90 ? 7.934 -3.683 10.378 1.00 65.94 90 SER A C 1
ATOM 731 O O . SER A 1 90 ? 8.080 -3.739 11.600 1.00 65.94 90 SER A O 1
ATOM 733 N N . MET A 1 91 ? 8.782 -2.990 9.612 1.00 53.72 91 MET A N 1
ATOM 734 C CA . MET A 1 91 ? 10.020 -2.338 10.054 1.00 53.72 91 MET A CA 1
ATOM 735 C C . MET A 1 91 ? 9.805 -1.000 10.749 1.00 53.72 91 MET A C 1
ATOM 737 O O . MET A 1 91 ? 10.710 -0.170 10.843 1.00 53.72 91 MET A O 1
ATOM 741 N N . ARG A 1 92 ? 8.661 -0.831 11.405 1.00 51.22 92 ARG A N 1
ATOM 742 C CA . ARG A 1 92 ? 8.489 0.194 12.428 1.00 51.22 92 ARG A CA 1
ATOM 743 C C . ARG A 1 92 ? 9.288 -0.166 13.697 1.00 51.22 92 ARG A C 1
ATOM 745 O O . ARG A 1 92 ? 8.766 -0.152 14.805 1.00 51.22 92 ARG A O 1
ATOM 752 N N . HIS A 1 93 ? 10.577 -0.481 13.539 1.00 47.06 93 HIS A N 1
ATOM 753 C CA . HIS A 1 93 ? 11.550 -0.691 14.608 1.00 47.06 93 HIS A CA 1
ATOM 754 C C . HIS A 1 93 ? 11.775 0.582 15.440 1.00 47.06 93 HIS A C 1
ATOM 756 O O . HIS A 1 93 ? 12.207 0.465 16.580 1.00 47.06 93 HIS A O 1
ATOM 762 N N . ASN A 1 94 ? 11.402 1.760 14.921 1.00 44.22 94 ASN A N 1
ATOM 763 C CA . ASN A 1 94 ? 11.571 3.054 15.588 1.00 44.22 94 ASN A CA 1
ATOM 764 C C . ASN A 1 94 ? 10.254 3.802 15.846 1.00 44.22 94 ASN A C 1
ATOM 766 O O . ASN A 1 94 ? 10.234 5.029 15.888 1.00 44.22 94 ASN A O 1
ATOM 770 N N . SER A 1 95 ? 9.125 3.112 16.044 1.00 43.25 95 SER A N 1
ATOM 771 C CA . SER A 1 95 ? 8.037 3.762 16.784 1.00 43.25 95 SER A CA 1
ATOM 772 C C . SER A 1 95 ? 7.603 2.979 18.007 1.00 43.25 95 SER A C 1
ATOM 774 O O . SER A 1 95 ? 7.302 1.791 17.900 1.00 43.25 95 SER A O 1
ATOM 776 N N . PRO A 1 96 ? 7.435 3.667 19.145 1.00 47.91 96 PRO A N 1
ATOM 777 C CA . PRO A 1 96 ? 7.195 3.048 20.445 1.00 47.91 96 PRO A CA 1
ATOM 778 C C . PRO A 1 96 ? 5.787 2.446 20.630 1.00 47.91 96 PRO A C 1
ATOM 780 O O . PRO A 1 96 ? 5.345 2.285 21.760 1.00 47.91 96 PRO A O 1
ATOM 783 N N . ARG A 1 97 ? 5.026 2.149 19.563 1.00 54.12 97 ARG A N 1
ATOM 784 C CA . ARG A 1 97 ? 3.578 1.856 19.677 1.00 54.12 97 ARG A CA 1
ATOM 785 C C . ARG A 1 97 ? 3.100 0.527 19.106 1.00 54.12 97 ARG A C 1
ATOM 787 O O . ARG A 1 97 ? 1.948 0.179 19.350 1.00 54.12 97 ARG A O 1
ATOM 794 N N . LEU A 1 98 ? 3.930 -0.221 18.380 1.00 48.09 98 LEU A N 1
ATOM 795 C CA . LEU A 1 98 ? 3.591 -1.600 18.033 1.00 48.09 98 LEU A CA 1
ATOM 796 C C . LEU A 1 98 ? 4.368 -2.529 18.966 1.00 48.09 98 LEU A C 1
ATOM 798 O O . LEU A 1 98 ? 5.573 -2.701 18.776 1.00 48.09 98 LEU A O 1
ATOM 802 N N . PRO A 1 99 ? 3.726 -3.104 20.001 1.00 46.44 99 PRO A N 1
ATOM 803 C CA . PRO A 1 99 ? 4.378 -4.140 20.776 1.00 46.44 99 PRO A CA 1
ATOM 804 C C . PRO A 1 99 ? 4.714 -5.282 19.819 1.00 46.44 99 PRO A C 1
ATOM 806 O O . PRO A 1 99 ? 3.852 -5.757 19.074 1.00 46.44 99 PRO A O 1
ATOM 809 N N . LYS A 1 100 ? 5.974 -5.722 19.829 1.00 47.88 100 LYS A N 1
ATOM 810 C CA . LYS A 1 100 ? 6.402 -6.950 19.156 1.00 47.88 100 LYS A CA 1
ATOM 811 C C . LYS A 1 100 ? 5.792 -8.140 19.894 1.00 47.88 100 LYS A C 1
ATOM 813 O O . LYS A 1 100 ? 6.488 -8.899 20.552 1.00 47.88 100 LYS A O 1
ATOM 818 N N . ASN A 1 101 ? 4.483 -8.328 19.761 1.00 45.59 101 ASN A N 1
ATOM 819 C CA . ASN A 1 101 ? 3.768 -9.502 20.255 1.00 45.59 101 ASN A CA 1
ATOM 820 C C . ASN A 1 101 ? 3.944 -10.701 19.309 1.00 45.59 101 ASN A C 1
ATOM 822 O O . ASN A 1 101 ? 3.098 -11.586 19.238 1.00 45.59 101 ASN A O 1
ATOM 826 N N . GLY A 1 102 ? 5.075 -10.757 18.603 1.00 42.59 102 GLY A N 1
ATOM 827 C CA . GLY A 1 102 ? 5.617 -12.004 18.104 1.00 42.59 102 GLY A CA 1
ATOM 828 C C . GLY A 1 102 ? 6.277 -12.708 19.277 1.00 42.59 102 GLY A C 1
ATOM 829 O O . GLY A 1 102 ? 7.441 -12.456 19.585 1.00 42.59 102 GLY A O 1
ATOM 830 N N . ARG A 1 103 ? 5.536 -13.590 19.949 1.00 36.22 103 ARG A N 1
ATOM 831 C CA . ARG A 1 103 ? 6.131 -14.579 20.846 1.00 36.22 103 ARG A CA 1
ATOM 832 C C . ARG A 1 103 ? 6.951 -15.529 19.966 1.00 36.22 103 ARG A C 1
ATOM 834 O O . ARG A 1 103 ? 6.469 -16.578 19.564 1.00 36.22 103 ARG A O 1
ATOM 841 N N . CYS A 1 104 ? 8.182 -15.146 19.627 1.00 39.69 104 CYS A N 1
ATOM 842 C CA . CYS A 1 104 ? 9.197 -16.125 19.271 1.00 39.69 104 CYS A CA 1
ATOM 843 C C . CYS A 1 104 ? 9.321 -17.030 20.492 1.00 39.69 104 CYS A C 1
ATOM 845 O O . CYS A 1 104 ? 9.819 -16.596 21.532 1.00 39.69 104 CYS A O 1
ATOM 847 N N . PHE A 1 105 ? 8.838 -18.265 20.395 1.00 33.94 105 PHE A N 1
ATOM 848 C CA . PHE A 1 105 ? 9.205 -19.302 21.347 1.00 33.94 105 PHE A CA 1
ATOM 849 C C . PHE A 1 105 ? 10.711 -19.553 21.193 1.00 33.94 105 PHE A C 1
ATOM 851 O O . PHE A 1 105 ? 11.143 -20.428 20.453 1.00 33.94 105 PHE A O 1
ATOM 858 N N . ARG A 1 106 ? 11.533 -18.753 21.881 1.00 36.44 106 ARG A N 1
ATOM 859 C CA . ARG A 1 106 ? 12.894 -19.149 22.234 1.00 36.44 106 ARG A CA 1
ATOM 860 C C . ARG A 1 106 ? 12.749 -20.158 23.361 1.00 36.44 106 ARG A C 1
ATOM 862 O O . ARG A 1 106 ? 12.580 -19.782 24.518 1.00 36.44 106 ARG A O 1
ATOM 869 N N . GLY A 1 107 ? 12.738 -21.441 23.014 1.00 34.44 107 GLY A N 1
ATOM 870 C CA . GLY A 1 107 ? 12.989 -22.481 24.001 1.00 34.44 107 GLY A CA 1
ATOM 871 C C . GLY A 1 107 ? 14.373 -22.233 24.593 1.00 34.44 107 GLY A C 1
ATOM 872 O O . GLY A 1 107 ? 15.360 -22.238 23.864 1.00 34.44 107 GLY A O 1
ATOM 873 N N . ASN A 1 108 ? 14.445 -21.953 25.893 1.00 33.09 108 ASN A N 1
ATOM 874 C CA . ASN A 1 108 ? 15.713 -21.803 26.599 1.00 33.09 108 ASN A CA 1
ATOM 875 C C . ASN A 1 108 ? 16.503 -23.115 26.506 1.00 33.09 108 ASN A C 1
ATOM 877 O O . ASN A 1 108 ? 16.177 -24.100 27.170 1.00 33.09 108 ASN A O 1
ATOM 881 N N . THR A 1 109 ? 17.585 -23.123 25.734 1.00 44.84 109 THR A N 1
ATOM 882 C CA . THR A 1 109 ? 18.642 -24.134 25.813 1.00 44.84 109 THR A CA 1
ATOM 883 C C . THR A 1 109 ? 19.483 -23.901 27.067 1.00 44.84 109 THR A C 1
ATOM 885 O O . THR A 1 109 ? 20.656 -23.551 26.988 1.00 44.84 109 THR A O 1
ATOM 888 N N . THR A 1 110 ? 18.899 -24.082 28.253 1.00 45.12 110 THR A N 1
ATOM 889 C CA . THR A 1 110 ? 19.667 -24.020 29.506 1.00 45.12 110 THR A CA 1
ATOM 890 C C . THR A 1 110 ? 19.032 -24.866 30.603 1.00 45.12 110 THR A C 1
ATOM 892 O O . THR A 1 110 ? 18.472 -24.353 31.562 1.00 45.12 110 THR A O 1
ATOM 895 N N . LYS A 1 111 ? 19.120 -26.194 30.447 1.00 39.94 111 LYS A N 1
ATOM 896 C CA . LYS A 1 111 ? 19.362 -27.191 31.517 1.00 39.94 111 LYS A CA 1
ATOM 897 C C . LYS A 1 111 ? 19.103 -28.599 30.977 1.00 39.94 111 LYS A C 1
ATOM 899 O O . LYS A 1 111 ? 18.084 -29.208 31.252 1.00 39.94 111 LYS A O 1
ATOM 904 N N . PHE A 1 112 ? 20.057 -29.150 30.236 1.00 35.91 112 PHE A N 1
ATOM 905 C CA . PHE A 1 112 ? 20.195 -30.608 30.134 1.00 35.91 112 PHE A CA 1
ATOM 906 C C . PHE A 1 112 ? 21.678 -30.995 30.167 1.00 35.91 112 PHE A C 1
ATOM 908 O O . PHE A 1 112 ? 22.185 -31.787 29.377 1.00 35.91 112 PHE A O 1
ATOM 915 N N . ARG A 1 113 ? 22.406 -30.424 31.136 1.00 43.62 113 ARG A N 1
ATOM 916 C CA . ARG A 1 113 ? 23.628 -31.050 31.646 1.00 43.62 113 ARG A CA 1
ATOM 917 C C . ARG A 1 113 ? 23.163 -32.127 32.628 1.00 43.62 113 ARG A C 1
ATOM 919 O O . ARG A 1 113 ? 22.470 -31.808 33.582 1.00 43.62 113 ARG A O 1
ATOM 926 N N . HIS A 1 114 ? 23.577 -33.368 32.371 1.00 42.66 114 HIS A N 1
ATOM 927 C CA . HIS A 1 114 ? 23.448 -34.549 33.241 1.00 42.66 114 HIS A CA 1
ATOM 928 C C . HIS A 1 114 ? 22.100 -35.287 33.212 1.00 42.66 114 HIS A C 1
ATOM 930 O O . HIS A 1 114 ? 21.305 -35.195 34.137 1.00 42.66 114 HIS A O 1
ATOM 936 N N . LYS A 1 115 ? 21.896 -36.099 32.164 1.00 36.62 115 LYS A N 1
ATOM 937 C CA . LYS A 1 115 ? 21.450 -37.513 32.252 1.00 36.62 115 LYS A CA 1
ATOM 938 C C . LYS A 1 115 ? 21.427 -38.131 30.843 1.00 36.62 115 LYS A C 1
ATOM 940 O O . LYS A 1 115 ? 20.386 -38.443 30.266 1.00 36.62 115 LYS A O 1
ATOM 945 N N . LYS A 1 116 ? 22.620 -38.279 30.250 1.00 44.38 116 LYS A N 1
ATOM 946 C CA . LYS A 1 116 ? 22.834 -39.013 28.992 1.00 44.38 116 LYS A CA 1
ATOM 947 C C . LYS A 1 116 ? 22.673 -40.513 29.264 1.00 44.38 116 LYS A C 1
ATOM 949 O O . LYS A 1 116 ? 23.669 -41.156 29.551 1.00 44.38 116 LYS A O 1
ATOM 954 N N . SER A 1 117 ? 21.454 -41.056 29.234 1.00 46.91 117 SER A N 1
ATOM 955 C CA . SER A 1 117 ? 21.215 -42.507 29.027 1.00 46.91 117 SER A CA 1
ATOM 956 C C . SER A 1 117 ? 19.743 -42.867 28.779 1.00 46.91 117 SER A C 1
ATOM 958 O O . SER A 1 117 ? 19.478 -43.810 28.044 1.00 46.91 117 S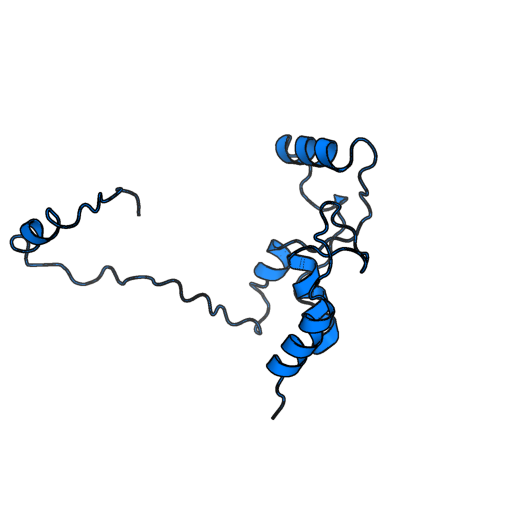ER A O 1
ATOM 960 N N . ALA A 1 118 ? 18.768 -42.111 29.297 1.00 50.12 118 ALA A N 1
ATOM 961 C CA . ALA A 1 118 ? 17.356 -42.528 29.221 1.00 50.12 118 ALA A CA 1
ATOM 962 C C . ALA A 1 118 ? 16.572 -41.988 28.001 1.00 50.12 118 ALA A C 1
ATOM 964 O O . ALA A 1 118 ? 15.602 -42.602 27.565 1.00 50.12 118 ALA A O 1
ATOM 965 N N . VAL A 1 119 ? 16.998 -40.875 27.393 1.00 47.50 119 VAL A N 1
ATOM 966 C CA . VAL A 1 119 ? 16.222 -40.176 26.339 1.00 47.50 119 VAL A CA 1
ATOM 967 C C . VAL A 1 119 ? 16.334 -40.839 24.955 1.00 47.50 119 VAL A C 1
ATOM 969 O O . VAL A 1 119 ? 15.498 -40.618 24.082 1.00 47.50 119 VAL A O 1
ATOM 972 N N . ARG A 1 120 ? 17.314 -41.730 24.743 1.00 44.50 120 ARG A N 1
ATOM 973 C CA . ARG A 1 120 ? 17.500 -42.416 23.449 1.00 44.50 120 ARG A CA 1
ATOM 974 C C . ARG A 1 120 ? 16.435 -43.477 23.138 1.00 44.50 120 ARG A C 1
ATOM 976 O O . ARG A 1 120 ? 16.293 -43.837 21.975 1.00 44.50 120 ARG A O 1
ATOM 983 N N . ARG A 1 121 ? 15.667 -43.960 24.127 1.00 44.62 121 ARG A N 1
ATOM 984 C CA . ARG A 1 121 ? 14.593 -44.951 23.893 1.00 44.62 121 ARG A CA 1
ATOM 985 C C . ARG A 1 121 ? 13.251 -44.341 23.491 1.00 44.62 121 ARG A C 1
ATOM 987 O O . ARG A 1 121 ? 12.450 -45.043 22.887 1.00 44.62 121 ARG A O 1
ATOM 994 N N . PHE A 1 122 ? 13.015 -43.059 23.769 1.00 44.25 122 PHE A N 1
ATOM 995 C CA . PHE A 1 122 ? 11.745 -42.410 23.426 1.00 44.25 122 PHE A CA 1
ATOM 996 C C . PHE A 1 122 ? 11.698 -41.957 21.956 1.00 44.25 122 PHE A C 1
ATOM 998 O O . PHE A 1 122 ? 10.675 -42.084 21.294 1.00 44.25 122 PHE A O 1
ATOM 1005 N N . PHE A 1 123 ? 12.832 -41.528 21.394 1.00 47.03 123 PHE A N 1
ATOM 1006 C CA . PHE A 1 123 ? 12.882 -40.918 20.058 1.00 47.03 123 PHE A CA 1
ATOM 1007 C C . PHE A 1 123 ? 12.868 -41.886 18.860 1.00 47.03 123 PHE A C 1
ATOM 1009 O O . PHE A 1 123 ? 12.775 -41.427 17.728 1.00 47.03 123 PHE A O 1
ATOM 1016 N N . ARG A 1 124 ? 12.909 -43.214 19.057 1.00 44.53 124 ARG A N 1
ATOM 1017 C CA . ARG A 1 124 ? 12.783 -44.186 17.945 1.00 44.53 124 ARG A CA 1
ATOM 1018 C C . ARG A 1 124 ? 11.345 -44.621 17.640 1.00 44.53 124 ARG A C 1
ATOM 1020 O O . ARG A 1 124 ? 11.130 -45.224 16.597 1.00 44.53 124 ARG A O 1
ATOM 1027 N N . LYS A 1 125 ? 10.371 -44.337 18.515 1.00 48.19 125 LYS A N 1
ATOM 1028 C CA . LYS A 1 125 ? 8.975 -44.791 18.345 1.00 48.19 125 LYS A CA 1
ATOM 1029 C C . LYS A 1 125 ? 8.053 -43.787 17.643 1.00 48.19 125 LYS A C 1
ATOM 1031 O O . LYS A 1 125 ? 6.954 -44.172 17.270 1.00 48.19 125 LYS A O 1
ATOM 1036 N N . SER A 1 126 ? 8.491 -42.545 17.432 1.00 49.16 126 SER A N 1
ATOM 1037 C CA . SER A 1 126 ? 7.613 -41.467 16.941 1.00 49.16 126 SER A CA 1
ATOM 1038 C C . SER A 1 126 ? 7.900 -41.003 15.511 1.00 49.16 126 SER A C 1
ATOM 1040 O O . SER A 1 126 ? 7.288 -40.041 15.068 1.00 49.16 126 SER A O 1
ATOM 1042 N N . GLY A 1 127 ? 8.833 -41.629 14.783 1.00 45.72 127 GLY A N 1
ATOM 1043 C CA . GLY A 1 127 ? 9.087 -41.293 13.371 1.00 45.72 127 GLY A CA 1
ATOM 1044 C C . GLY A 1 127 ? 9.551 -39.852 13.096 1.00 45.72 127 GLY A C 1
ATOM 1045 O O . GLY A 1 127 ? 9.565 -39.435 11.943 1.00 45.72 127 GLY A O 1
ATOM 1046 N N . LEU A 1 128 ? 9.948 -39.083 14.116 1.00 46.59 128 LEU A N 1
ATOM 1047 C CA . LEU A 1 128 ? 10.484 -37.736 13.927 1.00 46.59 128 LEU A CA 1
ATOM 1048 C C . LEU A 1 128 ? 11.975 -37.800 13.584 1.00 46.59 128 LEU A C 1
ATOM 1050 O O . LEU A 1 128 ? 12.823 -38.069 14.435 1.00 46.59 128 LEU A O 1
ATOM 1054 N N . ILE A 1 129 ? 12.276 -37.522 12.319 1.00 48.25 129 ILE A N 1
ATOM 1055 C CA . ILE A 1 129 ? 13.621 -37.235 11.824 1.00 48.25 129 ILE A CA 1
ATOM 1056 C C . ILE A 1 129 ? 14.026 -35.856 12.363 1.00 48.25 129 ILE A C 1
ATOM 1058 O O . ILE A 1 129 ? 13.397 -34.847 12.049 1.00 48.25 129 ILE A O 1
ATOM 1062 N N . CYS A 1 130 ? 15.074 -35.798 13.186 1.00 40.75 130 CYS A N 1
ATOM 1063 C CA . CYS A 1 130 ? 15.722 -34.533 13.525 1.00 40.75 130 CYS A CA 1
ATOM 1064 C C . CYS A 1 130 ? 16.546 -34.062 12.321 1.00 40.75 130 CYS A C 1
ATOM 1066 O O . CYS A 1 130 ? 17.590 -34.645 12.033 1.00 40.75 130 CYS A O 1
ATOM 1068 N N . CYS A 1 131 ? 16.110 -32.998 11.646 1.00 35.84 131 CYS A N 1
ATOM 1069 C CA . CYS A 1 131 ? 16.979 -32.239 10.748 1.00 35.84 131 CYS A CA 1
ATOM 1070 C C . CYS A 1 131 ? 17.991 -31.443 11.593 1.00 35.84 131 CYS A C 1
ATOM 1072 O O . CYS A 1 131 ? 17.567 -30.661 12.448 1.00 35.84 131 CYS A O 1
ATOM 1074 N N . PRO A 1 132 ? 19.309 -31.625 11.401 1.00 40.41 132 PRO A N 1
ATOM 1075 C CA . PRO A 1 132 ? 20.308 -30.829 12.096 1.00 40.41 132 PRO A CA 1
ATOM 1076 C C . PRO A 1 132 ? 20.463 -29.483 11.378 1.00 40.41 132 PRO A C 1
ATOM 1078 O O . PRO A 1 132 ? 20.792 -29.454 10.195 1.00 40.41 132 PRO A O 1
ATOM 1081 N N . GLY A 1 133 ? 20.221 -28.372 12.07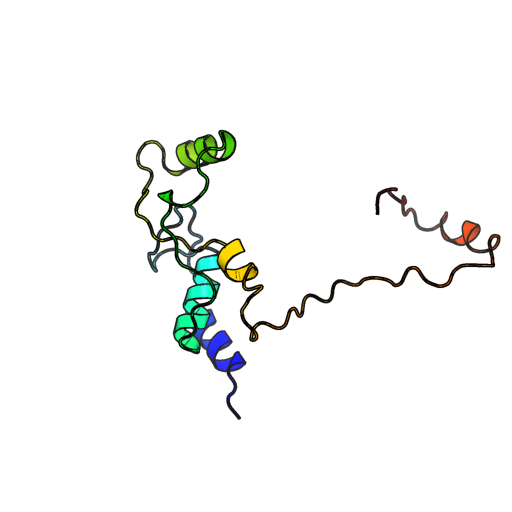8 1.00 50.72 133 GLY A N 1
ATOM 1082 C CA . GLY A 1 133 ? 20.437 -27.043 11.494 1.00 50.72 133 GLY A CA 1
ATOM 1083 C C . GLY A 1 133 ? 19.826 -25.840 12.215 1.00 50.72 133 GLY A C 1
ATOM 1084 O O . GLY A 1 133 ? 19.561 -24.844 11.550 1.00 50.72 133 GLY A O 1
ATOM 1085 N N . CYS A 1 134 ? 19.592 -25.907 13.529 1.00 33.62 134 CYS A N 1
ATOM 1086 C CA . CYS A 1 134 ? 19.317 -24.745 14.385 1.00 33.62 134 CYS A CA 1
ATOM 1087 C C . CYS A 1 134 ? 19.974 -24.952 15.749 1.00 33.62 134 CYS A C 1
ATOM 1089 O O . CYS A 1 134 ? 19.876 -26.089 16.268 1.00 33.62 134 CYS A O 1
#

Radius of gyration: 22.69 Å; chains: 1; bounding box: 39×54×54 Å

InterPro domains:
  IPR024453 Permuted papain-like amidase enzyme, YaeF/YiiX, C92 family [PF05708] (5-90)
  IPR038765 Papain-like cysteine peptidase superfamily [SSF54001] (6-91)

Organism: Escherichia coli (NCBI:txid562)